Protein AF-A0A6N7Q9W0-F1 (afdb_monomer)

Sequence (122 aa):
MDDSEEHPSREEFLDLLWSEIINSPMQEVWIDTEINTSQKQPNGPFGDVGPALERLLSLGASGRDLSLIYRMASYEAVFDTLYKMADPGIKPDDAAMLFEDLLGSDPSGLDAGPGSAPEKNS

Radius of gyration: 17.35 Å; Cα contacts (8 Å, |Δi|>4): 96; chains: 1; bounding box: 41×41×42 Å

pLDDT: mean 92.51, std 10.98, range [37.94, 98.75]

Solvent-accessible surface area (backbone atoms only — not comparable to full-atom values): 6971 Å² total; per-residue (Å²): 133,87,80,74,73,79,71,70,53,76,65,56,47,51,49,45,49,45,54,68,54,23,49,40,38,71,70,44,60,59,58,62,46,42,35,55,48,15,74,78,35,52,75,34,64,52,14,52,51,15,64,50,48,55,52,44,46,75,74,65,52,50,64,66,61,55,18,54,53,47,22,51,52,38,43,51,53,53,50,53,51,58,44,38,51,65,55,93,42,61,58,71,79,64,58,76,54,44,77,75,50,52,52,78,60,33,90,68,72,48,44,49,11,61,82,38,71,79,77,80,85,128

Struct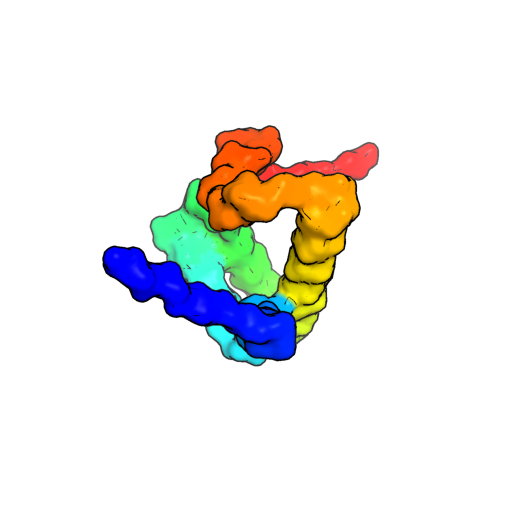ure (mmCIF, N/CA/C/O backbone):
data_AF-A0A6N7Q9W0-F1
#
_entry.id   AF-A0A6N7Q9W0-F1
#
loop_
_atom_site.group_PDB
_atom_site.id
_atom_site.type_symbol
_atom_site.label_atom_id
_atom_site.label_alt_id
_atom_site.label_comp_id
_atom_site.label_asym_id
_atom_site.label_entity_id
_atom_site.label_seq_id
_atom_site.pdbx_PDB_ins_code
_atom_site.Cartn_x
_atom_site.Cartn_y
_atom_site.Cartn_z
_atom_site.occupancy
_atom_site.B_iso_or_equiv
_atom_site.auth_seq_id
_atom_site.auth_comp_id
_atom_site.auth_asym_id
_atom_site.auth_atom_id
_atom_site.pdbx_PDB_model_num
ATOM 1 N N . MET A 1 1 ? 20.764 24.232 -21.329 1.00 37.94 1 MET A N 1
ATOM 2 C CA . MET A 1 1 ? 20.443 24.033 -19.909 1.00 37.94 1 MET A CA 1
ATOM 3 C C . MET A 1 1 ? 20.614 22.554 -19.683 1.00 37.94 1 MET A C 1
ATOM 5 O O . MET A 1 1 ? 20.061 21.778 -20.448 1.00 37.94 1 MET A O 1
ATOM 9 N N . ASP A 1 2 ? 21.569 22.228 -18.826 1.00 45.91 2 ASP A N 1
ATOM 10 C CA . ASP A 1 2 ? 21.976 20.877 -18.460 1.00 45.91 2 ASP A CA 1
ATOM 11 C C . ASP A 1 2 ? 21.122 20.503 -17.247 1.00 45.91 2 ASP A C 1
ATOM 13 O O . ASP A 1 2 ? 21.462 20.877 -16.131 1.00 45.91 2 ASP A O 1
ATOM 17 N N . ASP A 1 3 ? 19.958 19.900 -17.500 1.00 46.81 3 ASP A N 1
ATOM 18 C CA . ASP A 1 3 ? 19.108 19.301 -16.463 1.00 46.81 3 ASP A CA 1
ATOM 19 C C . ASP A 1 3 ? 19.490 17.824 -16.326 1.00 46.81 3 ASP A C 1
ATOM 21 O O . ASP A 1 3 ? 18.691 16.917 -16.558 1.00 46.81 3 ASP A O 1
ATOM 25 N N . SER A 1 4 ? 20.755 17.563 -15.998 1.00 50.66 4 SER A N 1
ATOM 26 C CA . SER A 1 4 ? 21.131 16.286 -15.402 1.00 50.66 4 SER A CA 1
ATOM 27 C C . SER A 1 4 ? 20.649 16.290 -13.952 1.00 50.66 4 SER A C 1
ATOM 29 O O . SER A 1 4 ? 21.424 16.476 -13.017 1.00 50.66 4 SER A O 1
ATOM 31 N N . GLU A 1 5 ? 19.340 16.111 -13.751 1.00 59.47 5 GLU A N 1
ATOM 32 C CA . GLU A 1 5 ? 18.874 15.549 -12.487 1.00 59.47 5 GLU A CA 1
ATOM 33 C C . GLU A 1 5 ? 19.534 14.176 -12.369 1.00 59.47 5 GLU A C 1
ATOM 35 O O . GLU A 1 5 ? 19.211 13.234 -13.094 1.00 59.47 5 GLU A O 1
ATOM 40 N N . GLU A 1 6 ? 20.563 14.103 -11.530 1.00 77.31 6 GLU A N 1
ATOM 41 C CA . GLU A 1 6 ? 21.264 12.865 -11.239 1.00 77.31 6 GLU A CA 1
ATOM 42 C C . GLU A 1 6 ? 20.238 1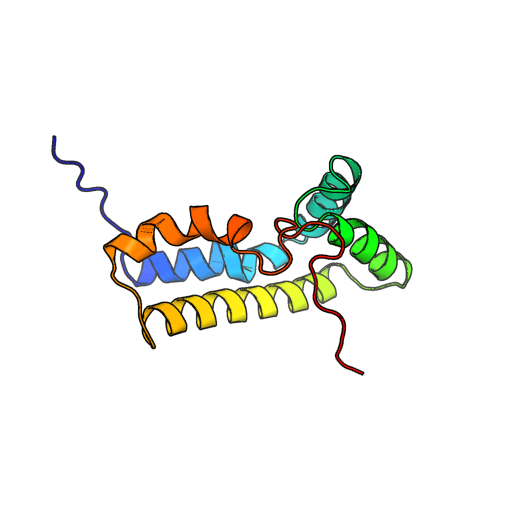1.906 -10.624 1.00 77.31 6 GLU A C 1
ATOM 44 O O . GLU A 1 6 ? 19.807 12.072 -9.482 1.00 77.31 6 GLU A O 1
ATOM 49 N N . HIS A 1 7 ? 19.773 10.939 -11.418 1.00 83.62 7 HIS A N 1
ATOM 50 C CA . HIS A 1 7 ? 18.909 9.882 -10.913 1.00 83.62 7 HIS A CA 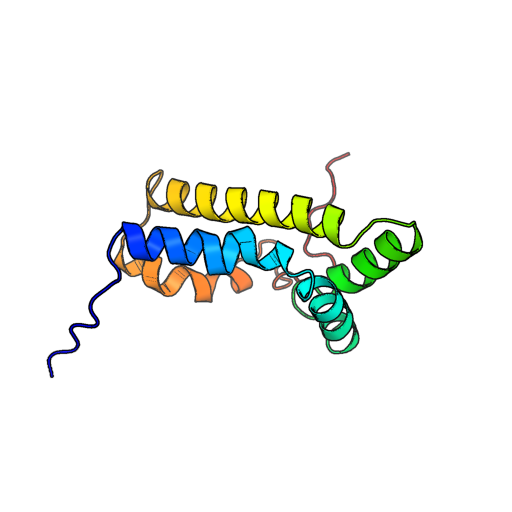1
ATOM 51 C C . HIS A 1 7 ? 19.614 9.172 -9.747 1.00 83.62 7 HIS A C 1
ATOM 53 O O . HIS A 1 7 ? 20.828 8.950 -9.831 1.00 83.62 7 HIS A O 1
ATOM 59 N N . PRO A 1 8 ? 18.883 8.774 -8.688 1.00 90.50 8 PRO A N 1
ATOM 60 C CA . PRO A 1 8 ? 19.484 8.047 -7.581 1.00 90.50 8 PRO A CA 1
ATOM 61 C C . PRO A 1 8 ? 20.179 6.788 -8.098 1.00 90.50 8 PRO A C 1
ATOM 63 O O . PRO A 1 8 ? 19.716 6.124 -9.035 1.00 90.50 8 PRO A O 1
ATOM 66 N N . SER A 1 9 ? 21.287 6.424 -7.462 1.00 95.56 9 SER A N 1
ATOM 67 C CA . SER A 1 9 ? 21.895 5.118 -7.673 1.00 95.56 9 SER A CA 1
ATOM 68 C C . SER A 1 9 ? 20.902 4.002 -7.330 1.00 95.56 9 SER A C 1
ATOM 70 O O . SER A 1 9 ? 19.900 4.195 -6.637 1.00 95.56 9 SER A O 1
ATOM 72 N N . ARG A 1 10 ? 21.194 2.780 -7.785 1.00 95.75 10 ARG A N 1
ATOM 73 C CA . ARG A 1 10 ? 20.360 1.611 -7.474 1.00 95.75 10 ARG A CA 1
ATOM 74 C C . ARG A 1 10 ? 20.176 1.413 -5.965 1.00 95.75 10 ARG A C 1
ATOM 76 O O . ARG A 1 10 ? 19.098 1.012 -5.544 1.00 95.75 10 ARG A O 1
ATOM 83 N N . GLU A 1 11 ? 21.224 1.640 -5.181 1.00 97.75 11 GLU A N 1
ATOM 84 C CA . GLU A 1 11 ? 21.192 1.472 -3.725 1.00 97.75 11 GLU A CA 1
ATOM 85 C C . GLU A 1 11 ? 20.329 2.555 -3.073 1.00 97.75 11 GLU A C 1
ATOM 87 O O . GLU A 1 11 ? 19.414 2.221 -2.327 1.00 97.75 11 GLU A O 1
ATOM 92 N N . GLU A 1 12 ? 20.515 3.821 -3.456 1.00 97.62 12 GLU A N 1
ATOM 93 C CA . GLU A 1 12 ? 19.691 4.935 -2.968 1.00 97.62 12 GLU A CA 1
ATOM 94 C C . GLU A 1 12 ? 18.213 4.753 -3.328 1.00 97.62 12 GLU A C 1
ATOM 96 O O . GLU A 1 12 ? 17.339 4.975 -2.494 1.00 97.62 12 GLU A O 1
ATOM 101 N N . PHE A 1 13 ? 17.910 4.283 -4.541 1.00 96.56 13 PHE A N 1
ATOM 102 C CA . PHE A 1 13 ? 16.531 4.008 -4.935 1.00 96.56 13 PHE A CA 1
ATOM 103 C C . PHE A 1 13 ? 15.905 2.880 -4.103 1.00 96.56 13 PHE A C 1
ATOM 105 O O . PHE A 1 13 ? 14.757 2.990 -3.678 1.00 96.56 13 PHE A O 1
ATOM 112 N N . LEU A 1 14 ? 16.651 1.807 -3.819 1.00 98.19 14 LEU A N 1
ATOM 113 C CA . LEU A 1 14 ? 16.174 0.739 -2.936 1.00 98.19 14 LEU A CA 1
ATOM 114 C C . LEU A 1 14 ? 15.930 1.249 -1.510 1.00 98.19 14 LEU A C 1
ATOM 116 O O . LEU A 1 14 ? 14.925 0.875 -0.902 1.00 98.19 14 LEU A O 1
ATOM 120 N N . ASP A 1 15 ? 16.800 2.114 -0.994 1.00 98.38 15 ASP A N 1
ATOM 121 C CA . ASP A 1 15 ? 16.634 2.723 0.326 1.00 98.38 15 ASP A CA 1
ATOM 122 C C . ASP A 1 15 ? 15.390 3.618 0.389 1.00 98.38 15 ASP A C 1
ATOM 124 O O . ASP A 1 15 ? 14.644 3.556 1.372 1.00 98.38 15 ASP A O 1
ATOM 128 N N . LEU A 1 16 ? 15.102 4.384 -0.669 1.00 97.69 16 LEU A N 1
ATOM 129 C CA . LEU A 1 16 ? 13.867 5.166 -0.789 1.00 97.69 16 LEU A CA 1
ATOM 130 C C . LEU A 1 16 ? 12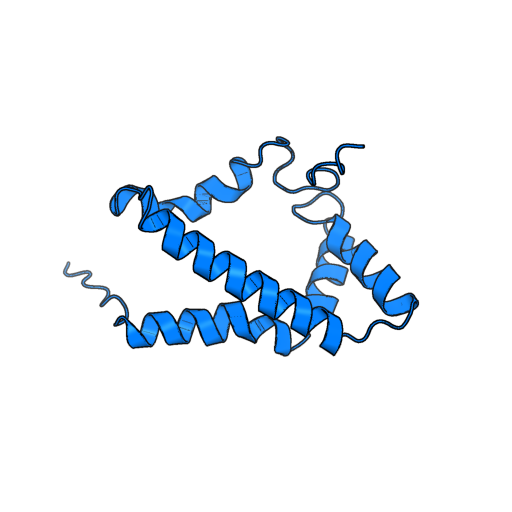.630 4.258 -0.753 1.00 97.69 16 LEU A C 1
ATOM 132 O O . LEU A 1 16 ? 11.737 4.469 0.066 1.00 97.69 16 LEU A O 1
ATOM 136 N N . LEU A 1 17 ? 12.599 3.182 -1.548 1.00 98.31 17 LEU A N 1
ATOM 137 C CA . LEU A 1 17 ? 11.475 2.233 -1.549 1.00 98.31 17 LEU A CA 1
ATOM 138 C C . LEU A 1 17 ? 11.242 1.611 -0.164 1.00 98.31 17 LEU A C 1
ATOM 140 O O . LEU A 1 17 ? 10.104 1.495 0.301 1.00 98.31 17 LEU A O 1
ATOM 144 N N . TRP A 1 18 ? 12.318 1.221 0.524 1.00 98.62 18 TRP A N 1
ATOM 145 C CA . TRP A 1 18 ? 12.216 0.638 1.858 1.00 98.62 18 TRP A CA 1
ATOM 146 C C . TRP A 1 18 ? 11.768 1.640 2.913 1.00 98.62 18 TRP A C 1
ATOM 148 O O . TRP A 1 18 ? 10.952 1.289 3.767 1.00 98.62 18 TRP A O 1
ATOM 158 N N . SER A 1 19 ? 12.314 2.851 2.905 1.00 98.06 19 SER A N 1
ATOM 159 C CA . SER A 1 19 ? 12.060 3.843 3.950 1.00 98.06 19 SER A CA 1
ATOM 160 C C . SER A 1 19 ? 10.727 4.565 3.763 1.00 98.06 19 SER A C 1
ATOM 162 O O . SER A 1 19 ? 9.969 4.678 4.727 1.00 98.06 19 SER A O 1
ATOM 164 N N . GLU A 1 20 ? 10.406 4.981 2.540 1.00 97.31 20 GLU A N 1
ATOM 165 C CA . GLU A 1 20 ? 9.262 5.852 2.256 1.00 97.31 20 GLU A CA 1
ATOM 166 C C . GLU A 1 20 ? 7.975 5.087 1.945 1.00 97.31 20 GLU A C 1
ATOM 168 O O . GLU A 1 20 ? 6.888 5.590 2.224 1.00 97.31 20 GLU A O 1
ATOM 173 N N . ILE A 1 21 ? 8.074 3.860 1.423 1.00 97.75 21 ILE A N 1
ATOM 174 C CA . ILE A 1 21 ? 6.897 3.083 1.004 1.00 97.75 21 ILE A CA 1
ATOM 175 C C . ILE A 1 21 ? 6.693 1.871 1.910 1.00 97.75 21 ILE A C 1
ATOM 177 O O . ILE A 1 21 ? 5.645 1.722 2.536 1.00 97.75 21 ILE A O 1
ATOM 181 N N . ILE A 1 22 ? 7.698 0.998 2.022 1.00 98.69 22 ILE A N 1
ATOM 182 C CA . ILE A 1 22 ? 7.517 -0.305 2.677 1.00 98.69 22 ILE A CA 1
ATOM 183 C C . ILE A 1 22 ? 7.456 -0.167 4.201 1.00 98.69 22 ILE A C 1
ATOM 185 O O . ILE A 1 22 ? 6.577 -0.736 4.843 1.00 98.69 22 ILE A O 1
ATOM 189 N N . ASN A 1 23 ? 8.384 0.574 4.812 1.00 98.69 23 ASN A N 1
ATOM 190 C CA . ASN A 1 23 ? 8.429 0.735 6.268 1.00 98.69 23 ASN A CA 1
ATOM 191 C C . ASN A 1 23 ? 7.576 1.903 6.778 1.00 98.69 23 ASN A C 1
ATOM 193 O O . ASN A 1 23 ? 7.315 1.958 7.981 1.00 98.69 23 ASN A O 1
ATOM 197 N N . SER A 1 24 ? 7.127 2.804 5.902 1.00 98.19 24 SER A N 1
ATOM 198 C CA . SER A 1 24 ? 6.327 3.978 6.274 1.00 98.19 24 SER A CA 1
ATOM 199 C C . SER A 1 24 ? 5.067 3.642 7.094 1.00 98.19 24 SER A C 1
ATOM 201 O O . SER A 1 24 ? 4.872 4.268 8.143 1.00 98.19 24 SER A O 1
ATOM 203 N N . PRO A 1 25 ? 4.286 2.580 6.777 1.00 98.31 25 PRO A N 1
ATOM 204 C CA . PRO A 1 25 ? 3.140 2.182 7.596 1.00 98.31 25 PRO A CA 1
ATOM 205 C C . PRO A 1 25 ? 3.479 1.914 9.067 1.00 98.31 25 PRO A C 1
ATOM 207 O O . PRO A 1 25 ? 2.629 2.084 9.935 1.00 98.31 25 PRO A O 1
ATOM 210 N N . MET A 1 26 ? 4.724 1.549 9.390 1.00 98.56 26 MET A N 1
ATOM 211 C CA . MET A 1 26 ? 5.131 1.231 10.763 1.00 98.56 26 MET A CA 1
ATOM 212 C C . MET A 1 26 ? 5.181 2.441 11.701 1.00 98.56 26 MET A C 1
ATOM 214 O O . MET A 1 26 ? 5.366 2.242 12.901 1.00 98.56 26 MET A O 1
ATOM 218 N N . GLN A 1 27 ? 5.033 3.662 11.178 1.00 97.44 27 GLN A N 1
ATOM 219 C CA . GLN A 1 27 ? 4.820 4.864 11.990 1.00 97.44 27 GLN A CA 1
ATOM 220 C C . GLN A 1 27 ? 3.378 4.971 12.511 1.00 97.44 27 GLN A C 1
ATOM 222 O O . GLN A 1 27 ? 3.104 5.833 13.337 1.00 97.44 27 GLN A O 1
ATOM 227 N N . GLU A 1 28 ? 2.457 4.128 12.027 1.00 97.94 28 GLU A N 1
ATOM 228 C CA . GLU A 1 28 ? 1.041 4.020 12.429 1.00 97.94 28 GLU A CA 1
ATOM 229 C C . GLU A 1 28 ? 0.181 5.277 12.154 1.00 97.94 28 GLU A C 1
ATOM 231 O O . GLU A 1 28 ? -1.045 5.194 12.150 1.00 97.94 28 GLU A O 1
ATOM 236 N N . VAL A 1 29 ? 0.797 6.412 11.795 1.00 97.38 29 VAL A N 1
ATOM 237 C CA . VAL A 1 29 ? 0.136 7.693 11.465 1.00 97.38 29 VAL A CA 1
ATOM 238 C C . VAL A 1 29 ? -0.830 7.617 10.281 1.00 97.38 29 VAL A C 1
ATOM 240 O O . VAL A 1 29 ? -1.718 8.460 10.145 1.00 97.38 29 VAL A O 1
ATOM 243 N N . TRP A 1 30 ? -0.671 6.616 9.414 1.00 97.56 30 TRP A N 1
ATOM 244 C CA . TRP A 1 30 ? -1.548 6.404 8.267 1.00 97.56 30 TRP A CA 1
ATOM 245 C C . TRP A 1 30 ? -2.972 6.047 8.710 1.00 97.56 30 TRP A C 1
ATOM 247 O O . TRP A 1 30 ? -3.919 6.445 8.048 1.00 97.56 30 TRP A O 1
ATOM 257 N N . ILE A 1 31 ? -3.150 5.381 9.857 1.00 98.31 31 ILE A N 1
ATOM 258 C CA . ILE A 1 31 ? -4.467 4.934 10.337 1.00 98.31 31 ILE A CA 1
ATOM 259 C C . ILE A 1 31 ? -5.370 6.137 10.603 1.00 98.31 31 ILE A C 1
ATOM 261 O O . ILE A 1 31 ? -6.456 6.248 10.034 1.00 98.31 31 ILE A O 1
ATOM 265 N N . ASP A 1 32 ? -4.892 7.072 11.425 1.00 97.81 32 ASP A N 1
ATOM 266 C CA . ASP A 1 32 ? -5.625 8.302 11.726 1.00 97.81 32 ASP A CA 1
ATOM 267 C C . ASP A 1 32 ? -5.784 9.167 10.471 1.00 97.81 32 ASP A C 1
ATOM 269 O O . ASP A 1 32 ? -6.800 9.843 10.299 1.00 97.81 32 ASP A O 1
ATOM 273 N N . THR A 1 33 ? -4.792 9.147 9.577 1.00 97.00 33 THR A N 1
ATOM 274 C CA . THR A 1 33 ? -4.849 9.877 8.305 1.00 97.00 33 THR A CA 1
ATOM 275 C C . THR A 1 33 ? -5.991 9.367 7.429 1.00 97.00 33 THR A C 1
ATOM 277 O O . THR A 1 33 ? -6.820 10.171 7.006 1.00 97.00 33 THR A O 1
ATOM 280 N N . GLU A 1 34 ? -6.100 8.056 7.215 1.00 97.44 34 GLU A N 1
ATOM 281 C CA . GLU A 1 34 ? -7.154 7.451 6.391 1.00 97.44 34 GLU A CA 1
ATOM 282 C C . GLU A 1 34 ? -8.548 7.633 7.000 1.00 97.44 34 GLU A C 1
ATOM 284 O O . GLU A 1 34 ? -9.503 7.981 6.299 1.00 97.44 34 GLU A O 1
ATOM 289 N N . ILE A 1 35 ? -8.677 7.494 8.325 1.00 98.12 35 ILE A N 1
ATOM 290 C CA . ILE A 1 35 ? -9.937 7.774 9.026 1.00 98.12 35 ILE A CA 1
ATOM 291 C C . ILE A 1 35 ? -10.357 9.231 8.786 1.00 98.12 35 ILE A C 1
ATOM 293 O O . ILE A 1 35 ? -11.465 9.489 8.312 1.00 98.12 35 ILE A O 1
ATOM 297 N N . ASN A 1 36 ? -9.464 10.194 9.020 1.00 97.44 36 ASN A N 1
ATOM 298 C CA . ASN A 1 36 ? -9.773 11.612 8.828 1.00 97.44 36 ASN A CA 1
ATOM 299 C C . ASN A 1 36 ? -10.059 11.973 7.361 1.00 97.44 36 ASN A C 1
ATOM 301 O O . ASN A 1 36 ? -10.914 12.822 7.091 1.00 97.44 36 ASN A O 1
ATOM 305 N N . THR A 1 37 ? -9.346 11.370 6.410 1.00 95.81 37 THR A N 1
ATOM 306 C CA . THR A 1 37 ? -9.556 11.593 4.974 1.00 95.81 37 THR A CA 1
ATOM 307 C C . THR A 1 37 ? -10.921 11.075 4.541 1.00 95.81 37 THR A C 1
ATOM 309 O O . THR A 1 37 ? -11.684 11.834 3.942 1.00 95.81 37 THR A O 1
ATOM 312 N N . SER A 1 38 ? -11.290 9.853 4.933 1.00 96.25 38 SER A N 1
ATOM 313 C CA . SER A 1 38 ? -12.599 9.269 4.609 1.00 96.25 38 SER A CA 1
ATOM 314 C C . SER A 1 38 ? -13.775 10.082 5.160 1.00 96.25 38 SER A C 1
ATOM 316 O O . SER A 1 38 ? -14.804 10.215 4.508 1.00 96.25 38 SER A O 1
ATOM 318 N N . GLN A 1 39 ? -13.625 10.716 6.326 1.00 95.69 39 GLN A N 1
ATOM 319 C CA . GLN A 1 39 ? -14.666 11.583 6.885 1.00 95.69 39 GLN A CA 1
ATOM 320 C C . GLN A 1 39 ? -14.860 12.863 6.060 1.00 95.69 39 GLN A C 1
ATOM 322 O O . GLN A 1 39 ? -15.978 13.365 5.936 1.00 95.69 39 GLN A O 1
ATOM 327 N N . LYS A 1 40 ? -13.778 13.403 5.488 1.00 96.75 40 LYS A N 1
ATOM 328 C CA . LYS A 1 40 ? -13.820 14.602 4.635 1.00 96.75 40 LYS A CA 1
ATOM 329 C C . LYS A 1 40 ? -14.287 14.282 3.219 1.00 96.75 40 LYS A C 1
ATOM 331 O O . LYS A 1 40 ? -14.957 15.107 2.601 1.00 96.75 40 LYS A O 1
ATOM 336 N N . GLN A 1 41 ? -13.906 13.119 2.702 1.00 95.31 41 GLN A N 1
ATOM 337 C CA . GLN A 1 41 ? -14.161 12.684 1.332 1.00 95.31 41 GLN A CA 1
ATOM 338 C C . GLN A 1 41 ? -14.670 11.236 1.316 1.00 95.31 41 GLN A C 1
ATOM 340 O O . GLN A 1 41 ? -13.987 10.346 0.816 1.00 95.31 41 GLN A O 1
ATOM 345 N N . PRO A 1 42 ? -15.889 10.981 1.822 1.00 94.25 42 PRO A N 1
ATOM 346 C CA . PRO A 1 42 ? -16.403 9.617 1.973 1.00 94.25 42 PRO A CA 1
ATOM 347 C C . PRO A 1 42 ? -16.609 8.885 0.645 1.00 94.25 42 PRO A C 1
ATOM 349 O O . PRO A 1 42 ? -16.631 7.663 0.630 1.00 94.25 42 PRO A O 1
ATOM 352 N N . ASN A 1 43 ? -16.743 9.624 -0.460 1.00 95.12 43 ASN A N 1
ATOM 353 C CA . ASN A 1 43 ? -16.878 9.076 -1.812 1.00 95.12 43 ASN A CA 1
ATOM 354 C C . ASN A 1 43 ? -15.596 9.239 -2.651 1.00 95.12 43 ASN A C 1
ATOM 356 O O . ASN A 1 43 ? -15.652 9.068 -3.864 1.00 95.12 43 ASN A O 1
ATOM 360 N N . GLY A 1 44 ? -14.481 9.657 -2.040 1.00 93.94 44 GLY A N 1
ATOM 361 C CA . GLY A 1 44 ? -13.190 9.759 -2.722 1.00 93.94 44 GLY A CA 1
ATOM 362 C C . GLY A 1 44 ? -12.517 8.391 -2.896 1.00 93.94 44 GLY A C 1
ATOM 363 O O . GLY A 1 44 ? -13.020 7.398 -2.359 1.00 93.94 44 GLY A O 1
ATOM 364 N N . PRO A 1 45 ? -11.376 8.333 -3.608 1.00 94.44 45 PRO A N 1
ATOM 365 C CA . PRO A 1 45 ? -10.579 7.117 -3.732 1.00 94.44 45 PRO A CA 1
ATOM 366 C C . PRO A 1 45 ? -10.314 6.488 -2.362 1.00 94.44 45 PRO A C 1
ATOM 368 O O . PRO A 1 45 ? -9.907 7.179 -1.429 1.00 94.44 45 PRO A O 1
ATOM 371 N N . PHE A 1 46 ? -10.584 5.190 -2.240 1.00 94.75 46 PHE A N 1
ATOM 372 C CA . PHE A 1 46 ? -10.451 4.391 -1.022 1.00 94.75 46 PHE A CA 1
ATOM 373 C C . PHE A 1 46 ? -11.232 4.929 0.195 1.00 94.75 46 PHE A C 1
ATOM 375 O O . PHE A 1 46 ? -10.903 4.629 1.344 1.00 94.75 46 PHE A O 1
ATOM 382 N N . GLY A 1 47 ? -12.304 5.703 -0.024 1.00 95.56 47 GLY A N 1
ATOM 383 C CA . GLY A 1 47 ? -13.110 6.312 1.044 1.00 95.56 47 GLY A CA 1
ATOM 384 C C . GLY A 1 47 ? -13.778 5.317 2.008 1.00 95.56 47 GLY A C 1
ATOM 385 O O . GLY A 1 47 ? -14.219 5.700 3.091 1.00 95.56 47 GLY A O 1
ATOM 386 N N . ASP A 1 48 ? -13.829 4.032 1.665 1.00 95.12 48 ASP A N 1
ATOM 387 C CA . ASP A 1 48 ? -14.335 2.946 2.506 1.00 95.12 48 ASP A CA 1
ATOM 388 C C . ASP A 1 48 ? -13.300 2.377 3.499 1.00 95.12 48 ASP A C 1
ATOM 390 O O . ASP A 1 48 ? -13.690 1.704 4.465 1.00 95.12 48 ASP A O 1
ATOM 394 N N . VAL A 1 49 ? -12.009 2.695 3.334 1.00 96.19 49 VAL A N 1
ATOM 395 C CA . VAL A 1 49 ? -10.921 2.240 4.217 1.00 96.19 49 VAL A CA 1
ATOM 396 C C . VAL A 1 49 ? -11.070 2.806 5.627 1.00 96.19 49 VAL A C 1
ATOM 398 O O . VAL A 1 49 ? -10.999 2.048 6.594 1.00 96.19 49 VAL A O 1
ATOM 401 N N . GLY A 1 50 ? -11.339 4.105 5.779 1.00 97.06 50 GLY A N 1
ATOM 402 C CA . GLY A 1 50 ? -11.479 4.734 7.098 1.00 97.06 50 GLY A CA 1
ATOM 403 C C . GLY A 1 50 ? -12.568 4.091 7.972 1.00 97.06 50 GLY A C 1
ATOM 404 O O . GLY A 1 50 ? -12.255 3.619 9.069 1.00 97.06 50 GLY A O 1
ATOM 405 N N . PRO A 1 51 ? -13.818 3.939 7.488 1.00 97.38 51 PRO A N 1
ATOM 406 C CA . PRO A 1 51 ? -14.850 3.201 8.214 1.00 97.38 51 PRO A CA 1
ATOM 407 C C . PRO A 1 51 ? -14.469 1.745 8.519 1.00 97.38 51 PRO A C 1
ATOM 409 O O . PRO A 1 51 ? -14.911 1.188 9.526 1.00 97.38 51 PRO A O 1
ATOM 412 N N . ALA A 1 52 ? -13.692 1.080 7.655 1.00 97.44 52 ALA A N 1
ATOM 413 C CA . ALA A 1 52 ? -13.199 -0.270 7.924 1.00 97.44 52 ALA A CA 1
ATOM 414 C C . ALA A 1 52 ? -12.173 -0.295 9.066 1.00 97.44 52 ALA A C 1
ATOM 416 O O . ALA A 1 52 ? -12.276 -1.151 9.949 1.00 97.44 52 ALA A O 1
ATOM 417 N N . LEU A 1 53 ? -11.246 0.665 9.096 1.00 98.38 53 LEU A N 1
ATOM 418 C CA . LEU A 1 53 ? -10.272 0.833 10.174 1.00 98.38 53 LEU A CA 1
ATOM 419 C C . LEU A 1 53 ? -10.962 1.101 11.513 1.00 98.38 53 LEU A C 1
ATOM 421 O O . LEU A 1 53 ? -10.670 0.407 12.484 1.00 98.38 53 LEU A O 1
ATOM 425 N N . GLU A 1 54 ? -11.932 2.019 11.563 1.00 98.31 54 GLU A N 1
ATOM 426 C CA . GLU A 1 54 ? -12.708 2.299 12.782 1.00 98.31 54 GLU A CA 1
ATOM 427 C C . GLU A 1 54 ? -13.367 1.026 13.339 1.00 98.31 54 GLU A C 1
ATOM 429 O O . GLU A 1 54 ? -13.283 0.748 14.539 1.00 98.31 54 GLU A O 1
ATOM 434 N N . ARG A 1 55 ? -13.964 0.196 12.469 1.00 98.38 55 ARG A N 1
ATOM 435 C CA . ARG A 1 55 ? -14.550 -1.091 12.877 1.00 98.38 55 ARG A CA 1
ATOM 436 C C . ARG A 1 55 ? -13.497 -2.044 13.438 1.00 98.38 55 AR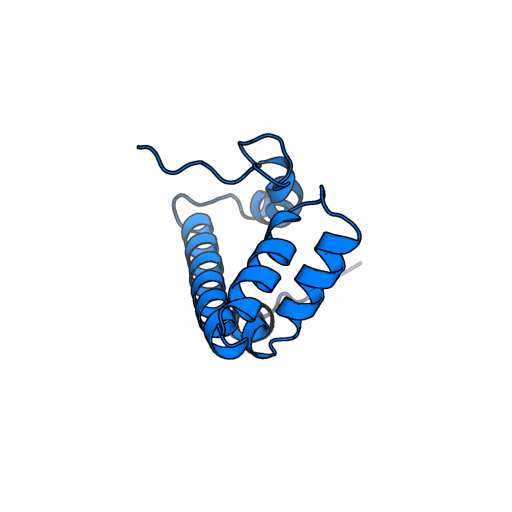G A C 1
ATOM 438 O O . ARG A 1 55 ? -13.719 -2.612 14.506 1.00 98.38 55 ARG A O 1
ATOM 445 N N . LEU A 1 56 ? -12.367 -2.224 12.755 1.00 98.50 56 LEU A N 1
ATOM 446 C CA . LEU A 1 56 ? -11.303 -3.134 13.195 1.00 98.50 56 LEU A CA 1
ATOM 447 C C . LEU A 1 56 ? -10.710 -2.709 14.544 1.00 98.50 56 LEU A C 1
ATOM 449 O O . LEU A 1 56 ? -10.566 -3.544 15.439 1.00 98.50 56 LEU A O 1
ATOM 453 N N . LEU A 1 57 ? -10.442 -1.415 14.720 1.00 98.25 57 LEU A N 1
ATOM 454 C CA . LEU A 1 57 ? -9.963 -0.854 15.984 1.00 98.25 57 LEU A CA 1
ATOM 455 C C . LEU A 1 57 ? -10.992 -1.050 17.106 1.00 98.25 57 LEU A C 1
ATOM 457 O O . LEU A 1 57 ? -10.631 -1.462 18.206 1.00 98.25 57 LEU A O 1
ATOM 461 N N . SER A 1 58 ? -12.286 -0.844 16.827 1.00 98.25 58 SER A N 1
ATOM 462 C CA . SER A 1 58 ? -13.357 -1.062 17.814 1.00 98.25 58 SER A CA 1
ATOM 463 C C . SER A 1 58 ? -13.484 -2.523 18.273 1.00 98.25 58 SER A C 1
ATOM 465 O O . SER A 1 58 ? -13.940 -2.784 19.385 1.00 98.25 58 SER A O 1
ATOM 467 N N . LEU A 1 59 ? -13.043 -3.472 17.440 1.00 98.50 59 LEU A N 1
ATOM 468 C CA . LEU A 1 59 ? -12.984 -4.904 17.750 1.00 98.50 59 LEU A CA 1
ATOM 469 C C . LEU A 1 59 ? -11.684 -5.313 18.465 1.00 98.50 59 LEU A C 1
ATOM 471 O O . LEU A 1 59 ? -11.529 -6.480 18.821 1.00 98.50 59 LEU A O 1
ATOM 475 N N . GLY A 1 60 ? -10.770 -4.369 18.702 1.00 98.25 60 GLY A N 1
ATOM 476 C CA . GLY A 1 60 ? -9.532 -4.585 19.446 1.00 98.25 60 GLY A CA 1
ATOM 477 C C . GLY A 1 60 ? -8.312 -4.926 18.591 1.00 98.25 60 GLY A C 1
ATOM 478 O O . GLY A 1 60 ? -7.297 -5.335 19.154 1.00 98.25 60 GLY A O 1
ATOM 479 N N . ALA A 1 61 ? -8.372 -4.763 17.264 1.00 98.38 61 ALA A N 1
ATOM 480 C CA . ALA A 1 61 ? -7.163 -4.823 16.444 1.00 98.38 61 ALA A CA 1
ATOM 481 C C . ALA A 1 61 ? -6.186 -3.714 16.871 1.00 98.38 61 ALA A C 1
ATOM 483 O O . ALA A 1 61 ? -6.599 -2.580 17.120 1.00 98.38 61 ALA A O 1
ATOM 484 N N . SER A 1 62 ? -4.893 -4.029 16.954 1.00 98.31 62 SER A N 1
ATOM 485 C CA . SER A 1 62 ? -3.875 -3.026 17.271 1.00 98.31 62 SER A CA 1
ATOM 486 C C . SER A 1 62 ? -3.410 -2.298 16.008 1.00 98.31 62 SER A C 1
ATOM 488 O O . SER A 1 62 ? -3.298 -2.904 14.939 1.00 98.31 62 SER A O 1
ATOM 490 N N . GLY A 1 63 ? -3.083 -1.005 16.127 1.00 98.19 63 GLY A N 1
ATOM 491 C CA . GLY A 1 63 ? -2.491 -0.241 15.021 1.00 98.19 63 GLY A CA 1
ATOM 492 C C . GLY A 1 63 ? -1.194 -0.871 14.506 1.00 98.19 63 GLY A C 1
ATOM 493 O O . GLY A 1 63 ? -0.936 -0.895 13.299 1.00 98.19 63 GLY A O 1
ATOM 494 N N . ARG A 1 64 ? -0.438 -1.505 15.409 1.00 98.31 64 ARG A N 1
ATOM 495 C CA . ARG A 1 64 ? 0.770 -2.253 15.076 1.00 98.31 64 ARG A CA 1
ATOM 496 C C . ARG A 1 64 ? 0.507 -3.453 14.170 1.00 98.31 64 ARG A C 1
ATOM 498 O O . ARG A 1 64 ? 1.230 -3.623 13.190 1.00 98.31 64 ARG A O 1
ATOM 505 N N . ASP A 1 65 ? -0.499 -4.272 14.476 1.00 98.69 65 ASP A N 1
ATOM 506 C CA . ASP A 1 65 ? -0.842 -5.447 13.663 1.00 98.69 65 ASP A CA 1
ATOM 507 C C . ASP A 1 65 ? -1.344 -5.029 12.279 1.00 98.69 65 ASP A C 1
ATOM 509 O O . ASP A 1 65 ? -0.901 -5.576 11.268 1.00 98.69 65 ASP A O 1
ATOM 513 N N . LEU A 1 66 ? -2.201 -4.005 12.219 1.00 98.62 66 LEU A N 1
ATOM 514 C CA . LEU A 1 66 ? -2.665 -3.434 10.951 1.00 98.62 66 LEU A CA 1
ATOM 515 C C . LEU A 1 66 ? -1.489 -2.914 10.114 1.00 98.62 66 LEU A C 1
ATOM 517 O O . LEU A 1 66 ? -1.421 -3.160 8.912 1.00 98.62 66 LEU A O 1
ATOM 521 N N . SER A 1 67 ? -0.521 -2.261 10.754 1.00 98.69 67 SER A N 1
ATOM 522 C CA . SER A 1 67 ? 0.668 -1.734 10.080 1.00 98.69 67 SER A CA 1
ATOM 523 C C . SER A 1 67 ? 1.627 -2.826 9.611 1.00 98.69 67 SER A C 1
ATOM 525 O O . SER A 1 67 ? 2.267 -2.657 8.579 1.00 98.69 67 SER A O 1
ATOM 527 N N . LEU A 1 68 ? 1.709 -3.968 10.304 1.00 98.75 68 LEU A N 1
ATOM 528 C CA . LEU A 1 68 ? 2.460 -5.134 9.825 1.00 98.75 68 LEU A CA 1
ATOM 529 C C . LEU A 1 68 ? 1.852 -5.710 8.542 1.00 98.75 68 LEU A C 1
ATOM 531 O O . LEU A 1 68 ? 2.594 -6.029 7.612 1.00 98.75 68 LEU A O 1
ATOM 535 N N . ILE A 1 69 ? 0.520 -5.817 8.485 1.00 98.56 69 ILE A N 1
ATOM 536 C CA . ILE A 1 69 ? -0.199 -6.275 7.289 1.00 98.56 69 ILE A CA 1
ATOM 537 C C . ILE A 1 69 ? 0.019 -5.287 6.145 1.00 98.56 69 ILE A C 1
ATOM 539 O O . ILE A 1 69 ? 0.397 -5.703 5.051 1.00 98.56 69 ILE A O 1
ATOM 543 N N . TYR A 1 70 ? -0.145 -3.987 6.406 1.00 98.44 70 TYR A N 1
ATOM 544 C CA . TYR A 1 70 ? 0.066 -2.963 5.388 1.00 98.44 70 TYR A CA 1
ATOM 545 C C . TYR A 1 70 ? 1.518 -2.968 4.895 1.00 98.44 70 TYR A C 1
ATOM 547 O O . TYR A 1 70 ? 1.751 -3.071 3.701 1.00 98.44 70 TYR A O 1
ATOM 555 N N . ARG A 1 71 ? 2.520 -3.004 5.779 1.00 98.62 71 ARG A N 1
ATOM 556 C CA . ARG A 1 71 ? 3.933 -3.121 5.378 1.00 98.62 71 ARG A CA 1
ATOM 557 C C . ARG A 1 71 ? 4.200 -4.316 4.458 1.00 98.62 71 ARG A C 1
ATOM 559 O O . ARG A 1 71 ? 4.990 -4.198 3.524 1.00 98.62 71 ARG A O 1
ATOM 566 N N . MET A 1 72 ? 3.594 -5.468 4.743 1.00 98.75 72 MET A N 1
ATOM 567 C CA . MET A 1 72 ? 3.714 -6.652 3.890 1.00 98.75 72 MET A CA 1
ATOM 568 C C . MET A 1 72 ? 3.082 -6.401 2.513 1.00 98.75 72 MET A C 1
ATOM 570 O O . MET A 1 72 ? 3.762 -6.595 1.509 1.00 98.75 72 MET A O 1
ATOM 574 N N . ALA A 1 73 ? 1.859 -5.865 2.466 1.00 98.50 73 ALA A N 1
ATOM 575 C CA . ALA A 1 73 ? 1.188 -5.513 1.214 1.00 98.50 73 ALA A CA 1
ATOM 576 C C . ALA A 1 73 ? 1.958 -4.450 0.406 1.00 98.50 73 ALA A C 1
ATOM 578 O O . ALA A 1 73 ? 2.067 -4.564 -0.810 1.00 98.50 73 ALA A O 1
ATOM 579 N N . SER A 1 74 ? 2.557 -3.453 1.066 1.00 98.56 74 SER A N 1
ATOM 580 C CA . SER A 1 74 ? 3.413 -2.448 0.424 1.00 98.56 74 SER A CA 1
ATOM 581 C C . SER A 1 74 ? 4.659 -3.078 -0.195 1.00 98.56 74 SER A C 1
ATOM 583 O O . SER A 1 74 ? 5.046 -2.708 -1.299 1.00 98.56 74 SER A O 1
ATOM 585 N N . TYR A 1 75 ? 5.288 -4.039 0.491 1.00 98.75 75 TYR A N 1
ATOM 586 C CA . TYR A 1 75 ? 6.407 -4.792 -0.077 1.00 98.75 75 TYR A CA 1
ATOM 587 C C . TYR A 1 75 ? 5.983 -5.578 -1.320 1.00 98.75 75 TYR A C 1
ATOM 589 O O . TYR A 1 75 ? 6.664 -5.485 -2.339 1.00 98.75 75 TYR A O 1
ATOM 597 N N . GLU A 1 76 ? 4.874 -6.319 -1.249 1.00 98.69 76 GLU A N 1
ATOM 598 C CA . GLU A 1 76 ? 4.358 -7.092 -2.384 1.00 98.69 76 GLU A CA 1
ATOM 599 C C . GLU A 1 76 ? 4.026 -6.178 -3.566 1.00 98.69 76 GLU A C 1
ATOM 601 O O . GLU A 1 76 ? 4.503 -6.419 -4.669 1.00 98.69 76 GLU A O 1
ATOM 606 N N . ALA A 1 77 ? 3.323 -5.067 -3.332 1.00 97.75 77 ALA A N 1
ATOM 607 C CA . ALA A 1 77 ? 2.981 -4.103 -4.374 1.00 97.75 77 ALA A CA 1
ATOM 608 C C . ALA A 1 77 ? 4.225 -3.494 -5.044 1.00 97.75 77 ALA A C 1
ATOM 610 O O . ALA A 1 77 ? 4.288 -3.423 -6.273 1.00 97.75 77 ALA A O 1
ATOM 611 N N . VAL A 1 78 ? 5.235 -3.088 -4.262 1.00 97.81 78 VAL A N 1
ATOM 612 C CA . VAL A 1 78 ? 6.507 -2.574 -4.801 1.00 97.81 78 VAL A CA 1
ATOM 613 C C . VAL A 1 78 ? 7.224 -3.658 -5.603 1.00 97.81 78 VAL A C 1
ATOM 615 O O . VAL A 1 78 ? 7.641 -3.410 -6.734 1.00 97.81 78 VAL A O 1
ATOM 618 N N . PHE A 1 79 ? 7.360 -4.861 -5.044 1.00 98.00 79 PHE A N 1
ATOM 619 C CA . PHE A 1 79 ? 8.054 -5.964 -5.699 1.00 98.00 79 PHE A CA 1
ATOM 620 C C . PHE A 1 79 ? 7.374 -6.361 -7.012 1.00 98.00 79 PHE A C 1
ATOM 622 O O . PHE A 1 79 ? 8.037 -6.412 -8.048 1.00 98.00 79 PHE A O 1
ATOM 629 N N . ASP A 1 80 ? 6.064 -6.598 -6.985 1.00 97.56 80 ASP A N 1
ATOM 630 C CA . ASP A 1 80 ? 5.297 -7.027 -8.150 1.00 97.56 80 ASP A CA 1
ATOM 631 C C . ASP A 1 80 ? 5.289 -5.952 -9.234 1.00 97.56 80 ASP A C 1
ATOM 633 O O . ASP A 1 80 ? 5.437 -6.281 -10.409 1.00 97.56 80 ASP A O 1
ATOM 637 N N . THR A 1 81 ? 5.204 -4.670 -8.867 1.00 95.50 81 THR A N 1
ATOM 638 C CA . THR A 1 81 ? 5.294 -3.568 -9.837 1.00 95.50 81 THR A CA 1
ATOM 639 C C . THR A 1 81 ? 6.658 -3.553 -10.522 1.00 95.50 81 THR A C 1
ATOM 641 O O . THR A 1 81 ? 6.724 -3.587 -11.752 1.00 95.50 81 THR A O 1
ATOM 644 N N . LEU A 1 82 ? 7.757 -3.593 -9.756 1.00 95.00 82 LEU A N 1
ATOM 645 C CA . LEU A 1 82 ? 9.115 -3.655 -10.313 1.00 95.00 82 LEU A CA 1
ATOM 646 C C . LEU A 1 82 ? 9.316 -4.896 -11.190 1.00 95.00 82 LEU A C 1
ATOM 648 O O . LEU A 1 82 ? 9.948 -4.822 -12.244 1.00 95.00 82 LEU A O 1
ATOM 652 N N . TYR A 1 83 ? 8.762 -6.035 -10.774 1.00 95.75 83 TYR A N 1
ATOM 653 C CA . TYR A 1 83 ? 8.812 -7.264 -11.551 1.00 95.75 83 TYR A CA 1
ATOM 654 C C . TYR A 1 83 ? 8.029 -7.129 -12.862 1.00 95.75 83 TYR A C 1
ATOM 656 O O . TYR A 1 83 ? 8.570 -7.458 -13.912 1.00 95.75 83 TYR A O 1
ATOM 664 N N . LYS A 1 84 ? 6.809 -6.576 -12.849 1.00 95.38 84 LYS A N 1
ATOM 665 C CA . LYS A 1 84 ? 5.994 -6.365 -14.060 1.00 95.38 84 LYS A CA 1
ATOM 666 C C . LYS A 1 84 ? 6.609 -5.366 -15.033 1.00 95.38 84 LYS A C 1
ATOM 668 O O . LYS A 1 84 ? 6.494 -5.562 -16.243 1.00 95.38 84 LYS A O 1
ATOM 673 N N . MET A 1 85 ? 7.311 -4.355 -14.522 1.00 93.88 85 MET A N 1
ATOM 674 C CA . MET A 1 85 ? 8.113 -3.435 -15.336 1.00 93.88 85 MET A CA 1
ATOM 675 C C . MET A 1 85 ? 9.289 -4.127 -16.035 1.00 93.88 85 MET A C 1
ATOM 677 O O . MET A 1 85 ? 9.752 -3.629 -17.060 1.00 93.88 85 MET A O 1
ATOM 681 N N . ALA A 1 86 ? 9.763 -5.262 -15.515 1.00 91.44 86 ALA A N 1
ATOM 682 C CA . ALA A 1 86 ? 10.795 -6.078 -16.148 1.00 91.44 86 ALA A CA 1
ATOM 683 C C . ALA A 1 86 ? 10.215 -7.195 -17.041 1.00 91.44 86 ALA A C 1
ATOM 685 O O . ALA A 1 86 ? 10.778 -7.467 -18.099 1.00 91.44 86 ALA A O 1
ATOM 686 N N . ASP A 1 87 ? 9.110 -7.830 -16.633 1.00 92.25 87 ASP A N 1
ATOM 687 C CA . ASP A 1 87 ? 8.457 -8.954 -17.319 1.00 92.25 87 ASP A CA 1
ATOM 688 C C . ASP A 1 87 ? 6.930 -8.983 -17.031 1.00 92.25 87 ASP A C 1
ATOM 690 O O . ASP A 1 87 ? 6.515 -9.213 -15.889 1.00 92.25 87 ASP A O 1
ATOM 694 N N . PRO A 1 88 ? 6.045 -8.734 -18.022 1.00 90.69 88 PRO A N 1
ATOM 695 C CA . PRO A 1 88 ? 6.301 -8.688 -19.470 1.00 90.69 88 PRO A CA 1
ATOM 696 C C . PRO A 1 88 ? 7.088 -7.458 -19.940 1.00 90.69 88 PRO A C 1
ATOM 698 O O . PRO A 1 88 ? 7.540 -7.422 -21.084 1.00 90.69 88 PRO A O 1
ATOM 701 N N . GLY A 1 89 ? 7.262 -6.471 -19.062 1.00 90.69 89 GLY A N 1
ATOM 702 C CA . GLY A 1 89 ? 7.998 -5.2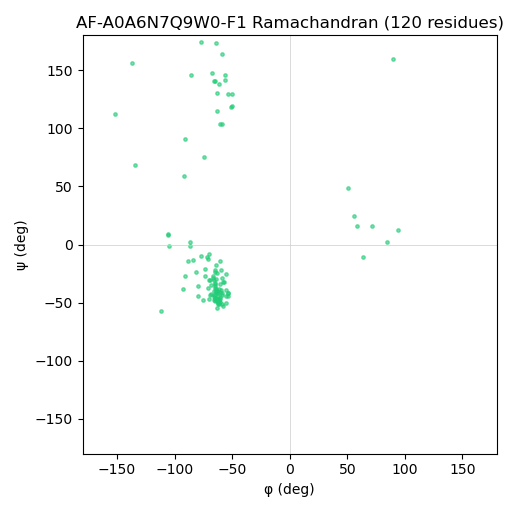52 -19.334 1.00 90.69 89 GLY A CA 1
ATOM 703 C C . GLY A 1 89 ? 7.141 -4.129 -19.915 1.00 90.69 89 GLY A C 1
ATOM 704 O O . GLY A 1 89 ? 6.064 -4.348 -20.471 1.00 90.69 89 GLY A O 1
ATOM 705 N N . ILE A 1 90 ? 7.646 -2.905 -19.794 1.00 93.44 90 ILE A N 1
ATOM 706 C CA . ILE A 1 90 ? 7.108 -1.692 -20.423 1.00 93.44 90 ILE A CA 1
ATOM 707 C C . ILE A 1 90 ? 8.274 -0.867 -20.978 1.00 93.44 90 ILE A C 1
ATOM 709 O O . ILE A 1 90 ? 9.415 -1.014 -20.530 1.00 93.44 90 ILE A O 1
ATOM 713 N N . LYS A 1 91 ? 8.029 -0.017 -21.982 1.00 90.31 91 LYS A N 1
ATOM 714 C CA . LYS A 1 91 ? 9.075 0.895 -22.461 1.00 90.31 91 LYS A CA 1
ATOM 715 C C . LYS A 1 91 ? 9.434 1.893 -21.349 1.00 90.31 91 LYS A C 1
ATOM 717 O O . LYS A 1 91 ? 8.518 2.385 -20.696 1.00 90.31 91 LYS A O 1
ATOM 722 N N . PRO A 1 92 ? 10.721 2.237 -21.164 1.00 83.62 92 PRO A N 1
ATOM 723 C CA . PRO A 1 92 ? 11.141 3.166 -20.113 1.00 83.62 92 PRO A CA 1
ATOM 724 C C . PRO A 1 92 ? 10.407 4.514 -20.133 1.00 83.62 92 PRO A C 1
ATOM 726 O O . PRO A 1 92 ? 9.943 4.956 -19.087 1.00 83.62 92 PRO A O 1
ATOM 729 N N . ASP A 1 93 ? 10.233 5.115 -21.314 1.00 85.94 93 ASP A N 1
ATOM 730 C CA . ASP A 1 93 ? 9.551 6.410 -21.457 1.00 85.94 93 ASP A CA 1
ATOM 731 C C . ASP A 1 93 ? 8.067 6.336 -21.056 1.00 85.94 93 ASP A C 1
ATOM 733 O O . ASP A 1 93 ? 7.544 7.260 -20.439 1.00 85.94 93 ASP A O 1
ATOM 737 N N . ASP A 1 94 ? 7.403 5.211 -21.347 1.00 87.12 94 ASP A N 1
ATOM 738 C CA . ASP A 1 94 ? 6.001 4.983 -20.974 1.00 87.12 94 ASP A CA 1
ATOM 739 C C . ASP A 1 94 ? 5.865 4.701 -19.460 1.00 87.12 94 ASP A C 1
ATOM 741 O O . ASP A 1 94 ? 4.840 4.998 -18.851 1.00 87.12 94 ASP A O 1
ATOM 745 N N . ALA A 1 95 ? 6.907 4.154 -18.823 1.00 87.56 95 ALA A N 1
ATOM 746 C CA . ALA A 1 95 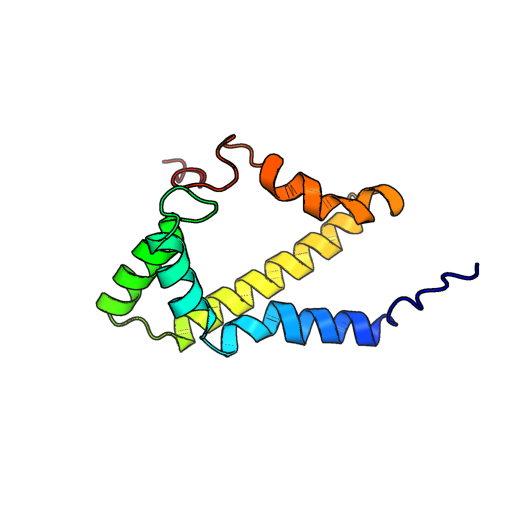? 6.924 3.868 -17.388 1.00 87.56 95 ALA A CA 1
ATOM 747 C C . ALA A 1 95 ? 6.955 5.139 -16.523 1.00 87.56 95 ALA A C 1
ATOM 749 O O . ALA A 1 95 ? 6.413 5.136 -15.419 1.00 87.56 95 ALA A O 1
ATOM 750 N N . ALA A 1 96 ? 7.568 6.219 -17.018 1.00 85.31 96 ALA A N 1
ATOM 751 C CA . ALA A 1 96 ? 7.751 7.461 -16.265 1.00 85.31 96 ALA A CA 1
ATOM 752 C C . ALA A 1 96 ? 6.427 8.152 -15.896 1.00 85.31 96 ALA A C 1
ATOM 754 O O . ALA A 1 96 ? 6.354 8.799 -14.856 1.00 85.31 96 ALA A O 1
ATOM 755 N N . MET A 1 97 ? 5.384 7.987 -16.716 1.00 86.19 97 MET A N 1
ATOM 756 C CA . MET A 1 97 ? 4.083 8.646 -16.533 1.00 86.19 97 MET A CA 1
ATOM 757 C C . MET A 1 97 ? 2.988 7.706 -16.012 1.00 86.19 97 MET A C 1
ATOM 759 O O . MET A 1 97 ? 1.874 8.147 -15.750 1.00 86.19 97 MET A O 1
ATOM 763 N N . LEU A 1 98 ? 3.293 6.418 -15.813 1.00 90.44 98 LEU A N 1
ATOM 764 C CA . LEU A 1 98 ? 2.290 5.395 -15.493 1.00 90.44 98 LEU A CA 1
ATOM 765 C C . LEU A 1 98 ? 1.496 5.698 -14.208 1.00 90.44 98 LEU A C 1
ATOM 767 O O . LEU A 1 98 ? 0.344 5.290 -14.077 1.00 90.44 98 LEU A O 1
ATOM 771 N N . PHE A 1 99 ? 2.100 6.418 -13.258 1.00 88.81 99 PHE A N 1
ATOM 772 C CA . PHE A 1 99 ? 1.438 6.785 -12.007 1.00 88.81 99 PHE A CA 1
ATOM 773 C C . PHE A 1 99 ? 0.262 7.758 -12.211 1.00 88.81 99 PHE A C 1
ATOM 775 O O . PHE A 1 99 ? -0.661 7.739 -11.398 1.00 88.81 99 PHE A O 1
ATOM 782 N N . GLU A 1 100 ? 0.267 8.578 -13.272 1.00 87.62 100 GLU A N 1
ATOM 783 C CA . GLU A 1 100 ? -0.845 9.488 -13.589 1.00 87.62 100 GLU A CA 1
ATOM 784 C C . GLU A 1 100 ? -2.071 8.718 -14.093 1.00 87.62 100 GLU A C 1
ATOM 786 O O . GLU A 1 100 ? -3.203 9.038 -13.730 1.00 87.62 100 GLU A O 1
ATOM 791 N N . ASP A 1 101 ? -1.840 7.665 -14.878 1.00 91.56 101 ASP A N 1
ATOM 792 C CA . ASP A 1 101 ? -2.900 6.860 -15.487 1.00 91.56 101 ASP A CA 1
ATOM 793 C C . ASP A 1 101 ? -3.489 5.819 -14.523 1.00 91.56 101 ASP A C 1
ATOM 795 O O . ASP A 1 101 ? -4.627 5.381 -14.703 1.00 91.56 101 ASP A O 1
ATOM 799 N N . LEU A 1 102 ? -2.733 5.409 -13.496 1.00 92.69 102 LEU A N 1
ATOM 800 C CA . LEU A 1 102 ? -3.075 4.263 -12.649 1.00 92.69 102 LEU A CA 1
ATOM 801 C C . LEU A 1 102 ? -4.472 4.379 -12.030 1.00 92.69 102 LEU A C 1
ATOM 803 O O . LEU A 1 102 ? -5.263 3.443 -12.143 1.00 92.69 102 LEU A O 1
ATOM 807 N N . LEU A 1 103 ? -4.789 5.515 -11.404 1.00 90.69 103 LEU A N 1
ATOM 808 C CA . LEU A 1 103 ? -6.075 5.690 -10.726 1.00 90.69 103 LEU A CA 1
ATOM 809 C C . LEU A 1 103 ? -7.247 5.674 -11.716 1.00 90.69 103 LEU A C 1
ATOM 811 O O . LEU A 1 103 ? -8.227 4.971 -11.487 1.00 90.69 103 LEU A O 1
ATOM 815 N N . GLY A 1 104 ? -7.114 6.387 -12.839 1.00 89.75 104 GLY A N 1
ATOM 816 C CA . GLY A 1 104 ? -8.139 6.432 -13.888 1.00 89.75 104 GLY A CA 1
ATOM 817 C C . GLY A 1 104 ? -8.278 5.125 -14.676 1.00 89.75 104 GLY A C 1
ATOM 818 O O . GLY A 1 104 ? -9.238 4.949 -15.424 1.00 89.75 104 GLY A O 1
ATOM 819 N N . SER A 1 105 ? -7.328 4.198 -14.517 1.00 93.38 105 SER A N 1
ATOM 820 C CA . SER A 1 105 ? -7.377 2.859 -15.108 1.00 93.38 105 SER A CA 1
ATOM 821 C C . SER A 1 105 ? -8.135 1.832 -14.260 1.00 93.38 105 SER A C 1
ATOM 823 O O . SER A 1 105 ? -8.210 0.666 -14.655 1.00 93.38 105 SER A O 1
ATOM 825 N N . ASP A 1 106 ? -8.707 2.240 -13.118 1.00 92.69 106 ASP A N 1
ATOM 826 C CA . ASP A 1 106 ? -9.537 1.371 -12.284 1.00 92.69 106 ASP A CA 1
ATOM 827 C C . ASP A 1 106 ? -10.635 0.690 -13.131 1.00 92.69 106 ASP A C 1
ATOM 829 O O . ASP A 1 106 ? -11.510 1.368 -13.683 1.00 92.69 106 ASP A O 1
ATOM 833 N N . PRO A 1 107 ? -10.644 -0.655 -13.225 1.00 92.88 107 PRO A N 1
ATOM 834 C CA . PRO A 1 107 ? -11.598 -1.383 -14.057 1.00 92.88 107 PRO A CA 1
ATOM 835 C C . PRO A 1 107 ? -13.053 -1.226 -13.604 1.00 92.88 107 PRO A C 1
ATOM 837 O O . PRO A 1 107 ? -13.961 -1.514 -14.386 1.00 92.88 107 PRO A O 1
ATOM 840 N N . SER A 1 108 ? -13.295 -0.791 -12.365 1.00 93.50 108 SER A N 1
ATOM 841 C CA . SER A 1 108 ? -14.642 -0.496 -11.879 1.00 93.50 108 SER A CA 1
ATOM 842 C C . SER A 1 108 ? -15.215 0.805 -12.466 1.00 93.50 108 SER A C 1
ATOM 844 O O . SER A 1 108 ? -16.434 0.978 -12.499 1.00 93.50 108 SER A O 1
ATOM 846 N N . GLY A 1 109 ? -14.352 1.709 -12.951 1.00 93.19 109 GLY A N 1
ATOM 847 C CA . GLY A 1 109 ? -14.720 3.052 -13.401 1.00 93.19 109 GLY A CA 1
ATOM 848 C C . GLY A 1 109 ? -15.106 4.009 -12.267 1.00 93.19 109 GLY A C 1
ATOM 849 O O . GLY A 1 109 ? -15.741 5.028 -12.531 1.00 93.19 109 GLY A O 1
ATOM 850 N N . LEU A 1 110 ? -14.778 3.668 -11.016 1.00 93.12 110 LEU A N 1
ATOM 851 C CA . LEU A 1 110 ? -15.081 4.466 -9.824 1.00 93.12 110 LEU A CA 1
ATOM 852 C C . LEU A 1 110 ? -13.850 5.179 -9.251 1.00 93.12 110 LEU A C 1
ATOM 854 O O . LEU A 1 110 ? -13.947 5.733 -8.157 1.00 93.12 110 LEU A O 1
ATOM 858 N N . ASP A 1 111 ? -12.714 5.159 -9.953 1.00 93.25 111 ASP A N 1
ATOM 859 C CA . ASP A 1 111 ? -11.447 5.771 -9.530 1.00 93.25 111 ASP A CA 1
ATOM 860 C C . ASP A 1 111 ? -11.053 5.352 -8.102 1.00 93.25 111 ASP A C 1
ATOM 862 O O . ASP A 1 111 ? -10.776 6.175 -7.228 1.00 93.25 111 ASP A O 1
ATOM 866 N N . ALA A 1 112 ? -11.108 4.044 -7.844 1.00 93.50 112 ALA A N 1
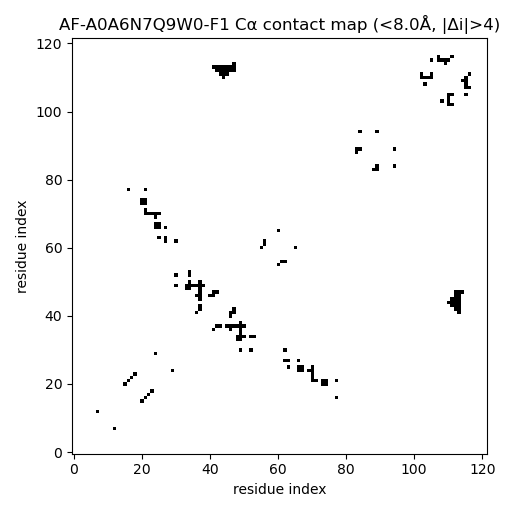ATOM 867 C CA . ALA A 1 112 ? -10.907 3.410 -6.544 1.00 93.50 112 ALA A CA 1
ATOM 868 C C . ALA A 1 112 ? -11.874 3.877 -5.438 1.00 93.50 112 ALA A C 1
ATOM 870 O O . ALA A 1 112 ? -11.629 3.632 -4.259 1.00 93.50 112 ALA A O 1
ATOM 871 N N . GLY A 1 113 ? -12.984 4.537 -5.773 1.00 94.00 113 GLY A N 1
ATOM 872 C CA . GLY A 1 113 ? -14.003 4.958 -4.812 1.00 94.00 113 GLY A CA 1
ATOM 873 C C . GLY A 1 113 ? -14.709 3.785 -4.112 1.00 94.00 113 GLY A C 1
ATOM 874 O O . GLY A 1 113 ? -14.508 2.620 -4.474 1.00 94.00 113 GLY A O 1
ATOM 875 N N . PRO A 1 114 ? -15.567 4.057 -3.109 1.00 93.62 114 PRO A N 1
ATOM 876 C CA . PRO A 1 114 ? -16.281 3.010 -2.383 1.00 93.62 114 PRO A CA 1
ATOM 877 C C . PRO A 1 114 ? -17.052 2.069 -3.316 1.00 93.62 114 PRO A C 1
ATOM 879 O O . PRO A 1 114 ? -17.829 2.515 -4.161 1.00 93.62 114 PRO A O 1
ATOM 882 N N . GLY A 1 115 ? -16.862 0.760 -3.134 1.00 90.56 115 GLY A N 1
ATOM 883 C CA . GLY A 1 115 ? -17.480 -0.270 -3.980 1.00 90.56 115 GLY A CA 1
ATOM 884 C C . GLY A 1 115 ? -16.725 -0.593 -5.275 1.00 90.56 115 GLY A C 1
ATOM 885 O O . GLY A 1 115 ? -17.190 -1.441 -6.032 1.00 90.56 115 GLY A O 1
ATOM 886 N N . SER A 1 116 ? -15.565 0.027 -5.519 1.00 92.50 116 SER A N 1
ATOM 887 C CA . SER A 1 116 ? -14.645 -0.347 -6.609 1.00 92.50 116 SER A CA 1
ATOM 888 C C . SER A 1 116 ? -14.016 -1.731 -6.416 1.00 92.50 116 SER A C 1
ATOM 890 O O . SER A 1 116 ? -13.705 -2.420 -7.389 1.00 92.50 116 SER A O 1
ATOM 892 N N . ALA A 1 117 ? -13.845 -2.161 -5.162 1.00 91.56 117 ALA A N 1
ATOM 893 C CA . ALA A 1 117 ? -13.271 -3.459 -4.841 1.00 91.56 117 ALA A CA 1
ATOM 894 C C . ALA A 1 117 ? -14.156 -4.604 -5.378 1.00 91.56 117 ALA A C 1
ATOM 896 O O . ALA A 1 117 ? -15.361 -4.628 -5.108 1.00 91.56 117 ALA A O 1
ATOM 897 N N . PRO A 1 118 ? -13.584 -5.587 -6.098 1.00 90.19 118 PRO A N 1
ATOM 898 C CA . PRO A 1 118 ? -14.358 -6.690 -6.650 1.00 90.19 118 PRO A CA 1
ATOM 899 C C . PRO A 1 118 ? -14.941 -7.569 -5.539 1.00 90.19 118 PRO A C 1
ATOM 901 O O . PRO A 1 118 ? -14.273 -7.887 -4.550 1.00 90.19 118 PRO A O 1
ATOM 904 N N . GLU A 1 119 ? -16.179 -8.026 -5.726 1.00 87.31 119 GLU A N 1
ATOM 905 C CA . GLU A 1 119 ? -16.775 -9.012 -4.831 1.00 87.31 119 GLU A CA 1
ATOM 906 C C . GLU A 1 119 ? -16.059 -10.363 -4.958 1.00 87.31 119 GLU A C 1
ATOM 908 O O . GLU A 1 119 ? -15.598 -10.770 -6.029 1.00 87.31 119 GLU A O 1
ATOM 913 N N . LYS A 1 120 ? -15.986 -11.103 -3.849 1.00 87.38 120 LYS A N 1
ATOM 914 C CA . LYS A 1 120 ? -15.508 -12.483 -3.887 1.00 87.38 120 LYS A CA 1
ATOM 915 C C . LYS A 1 120 ? -16.476 -13.303 -4.742 1.00 87.38 120 LYS A C 1
ATOM 917 O O . LYS A 1 120 ? -17.615 -13.513 -4.330 1.00 87.38 120 LYS A O 1
ATOM 922 N N . ASN A 1 121 ? -16.002 -13.807 -5.883 1.00 75.19 121 ASN A N 1
ATOM 923 C CA . ASN A 1 121 ? -16.742 -14.788 -6.680 1.00 75.19 121 ASN A CA 1
ATOM 924 C C . ASN A 1 121 ? -17.209 -15.927 -5.756 1.00 75.19 121 ASN A C 1
ATOM 926 O O . ASN A 1 121 ? -16.383 -16.558 -5.087 1.00 75.19 121 ASN A O 1
ATOM 930 N N . SER A 1 122 ? -18.530 -16.106 -5.663 1.00 52.12 122 SER A N 1
ATOM 931 C CA . SER A 1 122 ? -19.176 -17.122 -4.821 1.00 52.12 122 SER A CA 1
ATOM 932 C C . SER A 1 122 ? -18.978 -18.524 -5.377 1.00 52.12 122 SER A C 1
ATOM 934 O O . SER A 1 122 ? -19.019 -18.667 -6.620 1.00 52.12 122 SER A O 1
#

Secondary structure (DSSP, 8-state):
------PPPHHHHHHHIIIIIISGGGG-HHHHHHHHHHHH-TTSTTTTHHHHHHHHHHTT--HHHHHHHHHHHHHHHHHHHHHHIIIII--HHHHTTHHHHHHHT-TTSSTT-TT-SPP---

Organism: NCBI:txid2650745

Mean predicted al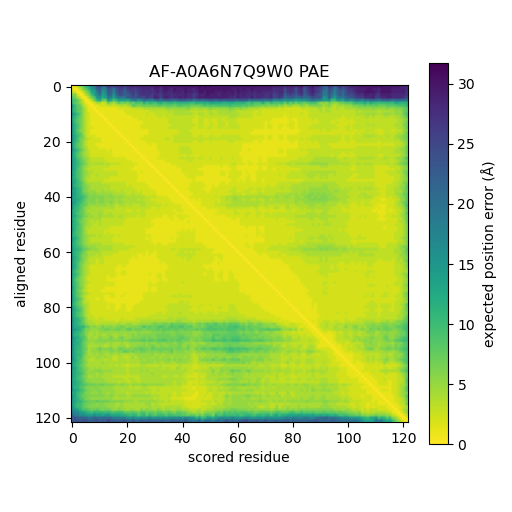igned error: 4.66 Å

Foldseek 3Di:
DDPCPPDDDPVVVVVCLVPVFQCVLQVLVVLVVLLVVLVVCVFDAVSVVNVVSVVCVVVPDDSNVVSVVRSVVSVVVVVVVVVVCVVVRDPPVVVVCVVVCVQCPQPQNSSNTPPSDDDDDD